Protein AF-A0A3D5NUG6-F1 (afdb_monomer_lite)

Secondary structure (DSSP, 8-state):
------------PPPPSSHHHHHHHHHHHHHHHHHHHS---TT--HHHHHHHHHHTT---HHHHHHHHHHHHS-PPP-HHHHHHHHHHHHH-

Foldseek 3Di:
DDDPPPDPPPPPPDQDPAQLVLLVVLLVLLLVVLPVVFDDDPPQDSVNSQVRCVVVVVHDVVSVVLNCPSPVDPDGGDPVSSVVNNVVSVVD

Structure (mmCIF, N/CA/C/O backbone):
data_AF-A0A3D5NUG6-F1
#
_entry.id   AF-A0A3D5NUG6-F1
#
loop_
_atom_site.group_PDB
_atom_site.id
_atom_site.type_symbol
_atom_site.label_atom_id
_atom_site.label_alt_id
_atom_site.label_comp_id
_atom_site.label_asym_id
_atom_site.label_entity_id
_atom_site.label_seq_id
_atom_site.pdbx_PDB_ins_code
_atom_site.Cartn_x
_atom_site.Cartn_y
_atom_site.Cartn_z
_atom_site.occupancy
_atom_site.B_iso_or_equiv
_atom_site.auth_seq_id
_atom_site.auth_comp_id
_atom_site.auth_asym_id
_atom_site.auth_atom_id
_atom_site.pdbx_PDB_model_num
ATOM 1 N N . MET A 1 1 ? -7.160 -25.667 25.253 1.00 34.94 1 MET A N 1
ATOM 2 C CA . MET A 1 1 ? -7.406 -25.467 23.807 1.00 34.94 1 MET A CA 1
ATOM 3 C C . MET A 1 1 ? -6.574 -24.258 23.406 1.00 34.94 1 MET A C 1
ATOM 5 O O . MET A 1 1 ? -6.797 -23.191 23.955 1.00 34.94 1 MET A O 1
ATOM 9 N N . ASN A 1 2 ? -5.507 -24.477 22.636 1.00 32.28 2 ASN A N 1
ATOM 10 C CA . ASN A 1 2 ? -4.344 -23.583 22.571 1.00 32.28 2 ASN A CA 1
ATOM 11 C C . ASN A 1 2 ? -4.680 -22.174 22.058 1.00 32.28 2 ASN A C 1
ATOM 13 O O . ASN A 1 2 ? -5.123 -22.013 20.919 1.00 32.28 2 ASN A O 1
ATOM 17 N N . GLU A 1 3 ? -4.401 -21.171 22.894 1.00 41.59 3 GLU A N 1
ATOM 18 C CA . GLU A 1 3 ? -4.297 -19.762 22.526 1.00 41.59 3 GLU A CA 1
ATOM 19 C C . GLU A 1 3 ? -3.189 -19.616 21.482 1.00 41.59 3 GLU A C 1
ATOM 21 O O . GLU A 1 3 ? -1.999 -19.587 21.794 1.00 41.59 3 GLU A O 1
ATOM 26 N N . LYS A 1 4 ? -3.568 -19.565 20.203 1.00 42.31 4 LYS A N 1
ATOM 27 C CA . LYS A 1 4 ? -2.653 -19.114 19.157 1.00 42.31 4 LYS A CA 1
ATOM 28 C C . LYS A 1 4 ? -2.525 -17.607 19.292 1.00 42.31 4 LYS A C 1
ATOM 30 O O . LYS A 1 4 ? -3.307 -16.850 18.722 1.00 42.31 4 LYS A O 1
ATOM 35 N N . ASP A 1 5 ? -1.562 -17.242 20.127 1.00 39.75 5 ASP A N 1
ATOM 36 C CA . ASP A 1 5 ? -0.839 -15.984 20.175 1.00 39.75 5 ASP A CA 1
ATOM 37 C C . ASP A 1 5 ? -0.971 -15.250 18.829 1.00 39.75 5 ASP A C 1
ATOM 39 O O . ASP A 1 5 ? -0.405 -15.664 17.811 1.00 39.75 5 ASP A O 1
ATOM 43 N N . THR A 1 6 ? -1.809 -14.208 18.782 1.00 46.91 6 THR A N 1
ATOM 44 C CA . THR A 1 6 ? -1.890 -13.289 17.643 1.00 46.91 6 THR A CA 1
ATOM 45 C C . THR A 1 6 ? -0.585 -12.516 17.640 1.00 46.91 6 THR A C 1
ATOM 47 O O . THR A 1 6 ? -0.504 -11.409 18.177 1.00 46.91 6 THR A O 1
ATOM 50 N N . GLY A 1 7 ? 0.455 -13.170 17.123 1.00 38.31 7 GLY A N 1
ATOM 51 C CA . GLY A 1 7 ? 1.824 -12.713 17.126 1.00 38.31 7 GLY A CA 1
ATOM 52 C C . GLY A 1 7 ? 1.887 -11.328 16.517 1.00 38.31 7 GLY A C 1
ATOM 53 O O . GLY A 1 7 ? 1.955 -11.162 15.301 1.00 38.31 7 GLY 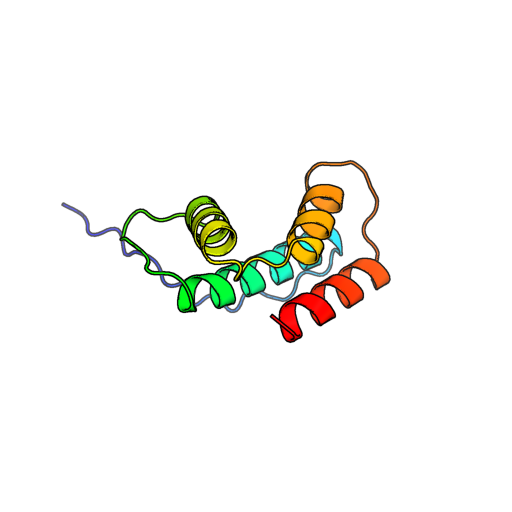A O 1
ATOM 54 N N . ARG A 1 8 ? 1.887 -10.324 17.398 1.00 49.19 8 ARG A N 1
ATOM 55 C CA . ARG A 1 8 ? 2.484 -9.019 17.160 1.00 49.19 8 ARG A CA 1
ATOM 56 C C . ARG A 1 8 ? 3.806 -9.311 16.472 1.00 49.19 8 ARG A C 1
ATOM 58 O O . ARG A 1 8 ? 4.706 -9.856 17.108 1.00 49.19 8 ARG A O 1
ATOM 65 N N . ILE A 1 9 ? 3.902 -9.018 15.177 1.00 49.56 9 ILE A N 1
ATOM 66 C CA . ILE A 1 9 ? 5.123 -9.220 14.400 1.00 49.56 9 ILE A CA 1
ATOM 67 C C . ILE A 1 9 ? 6.163 -8.240 14.960 1.00 49.56 9 ILE A C 1
ATOM 69 O O . ILE A 1 9 ? 6.354 -7.140 14.461 1.00 49.56 9 ILE A O 1
ATOM 73 N N . LYS A 1 10 ? 6.822 -8.642 16.050 1.00 44.59 10 LYS A N 1
ATOM 74 C CA . LYS A 1 10 ? 8.069 -8.085 16.573 1.00 44.59 10 LYS A CA 1
ATOM 75 C C . LYS A 1 10 ? 9.260 -8.810 15.937 1.00 44.59 10 LYS A C 1
ATOM 77 O O . LYS A 1 10 ? 10.286 -9.017 16.572 1.00 44.59 10 LYS A O 1
ATOM 82 N N . ARG A 1 11 ? 9.155 -9.183 14.659 1.00 50.31 11 ARG A N 1
ATOM 83 C CA . ARG A 1 11 ? 10.347 -9.302 13.822 1.00 50.31 11 ARG A CA 1
ATOM 84 C C . ARG A 1 11 ? 10.546 -7.917 13.228 1.00 50.31 11 ARG A C 1
ATOM 86 O O . ARG A 1 11 ? 9.689 -7.463 12.478 1.00 50.31 11 ARG A O 1
ATOM 93 N N . ARG A 1 12 ? 11.639 -7.233 13.585 1.00 54.72 12 ARG A N 1
ATOM 94 C CA . ARG A 1 12 ? 12.193 -6.183 12.719 1.00 54.72 12 ARG A CA 1
ATOM 95 C C . ARG A 1 12 ? 12.449 -6.875 11.386 1.00 54.72 12 ARG A C 1
ATOM 97 O O . ARG A 1 12 ? 13.455 -7.561 11.240 1.00 54.72 12 ARG A O 1
ATOM 104 N N . GLU A 1 13 ? 11.480 -6.830 10.481 1.00 62.94 13 GLU A N 1
ATOM 105 C CA . GLU A 1 13 ? 11.681 -7.341 9.138 1.00 62.94 13 GLU A CA 1
ATOM 106 C C . GLU A 1 13 ? 12.858 -6.576 8.561 1.00 62.94 13 GLU A C 1
ATOM 108 O O . GLU A 1 13 ? 12.864 -5.345 8.524 1.00 62.94 13 GLU A O 1
ATOM 113 N N . ARG A 1 14 ? 13.905 -7.322 8.212 1.00 80.12 14 ARG A N 1
ATOM 114 C CA . ARG A 1 14 ? 15.050 -6.767 7.510 1.00 80.12 14 ARG A CA 1
ATOM 115 C C . ARG A 1 14 ? 14.518 -6.108 6.243 1.00 80.12 14 ARG A C 1
ATOM 117 O O . ARG A 1 14 ? 13.725 -6.720 5.530 1.00 80.12 14 ARG A O 1
ATOM 124 N N . PHE A 1 15 ? 14.954 -4.880 5.983 1.00 86.00 15 PHE A N 1
ATOM 125 C CA . PHE A 1 15 ? 14.592 -4.193 4.753 1.00 86.00 15 PHE A CA 1
ATOM 126 C C . PHE A 1 15 ? 15.010 -5.061 3.547 1.00 86.00 15 PHE A C 1
ATOM 128 O O . PHE A 1 15 ? 16.176 -5.474 3.500 1.00 86.00 15 PHE A O 1
ATOM 135 N N . PRO A 1 16 ? 14.088 -5.403 2.627 1.00 90.38 16 PRO A N 1
ATOM 136 C CA . PRO A 1 16 ? 14.400 -6.299 1.516 1.00 90.38 16 PRO A CA 1
ATOM 137 C C . PRO A 1 16 ? 15.416 -5.691 0.546 1.00 90.38 16 PRO A C 1
ATOM 139 O O . PRO A 1 16 ? 15.459 -4.476 0.367 1.00 90.38 16 PRO A O 1
ATOM 142 N N . SER A 1 17 ? 16.217 -6.529 -0.112 1.00 91.19 17 SER A N 1
ATOM 143 C CA . SER A 1 17 ? 17.157 -6.089 -1.153 1.00 91.19 17 SER A CA 1
ATOM 144 C C . SER A 1 17 ? 16.501 -5.929 -2.526 1.00 91.19 17 SER A C 1
ATOM 146 O O . SER A 1 17 ? 16.940 -5.102 -3.314 1.00 91.19 17 SER A O 1
ATOM 148 N N . GLU A 1 18 ? 15.449 -6.697 -2.818 1.00 93.69 18 GLU A N 1
ATOM 149 C CA . GLU A 1 18 ? 14.757 -6.661 -4.109 1.00 93.69 18 GLU A CA 1
ATOM 150 C C . GLU A 1 18 ? 13.667 -5.586 -4.141 1.00 93.69 18 GLU A C 1
ATOM 152 O O . GLU A 1 18 ? 12.840 -5.506 -3.231 1.00 93.69 18 GLU A O 1
ATOM 157 N N . HIS A 1 19 ? 13.593 -4.808 -5.225 1.00 94.06 19 HIS A N 1
ATOM 158 C CA . HIS A 1 19 ? 12.628 -3.707 -5.352 1.00 94.06 19 HIS A CA 1
ATOM 159 C C . HIS A 1 19 ? 11.166 -4.155 -5.202 1.00 94.06 19 HIS A C 1
ATOM 161 O O . HIS A 1 19 ? 10.373 -3.478 -4.550 1.00 94.06 19 HIS A O 1
ATOM 167 N N . ARG A 1 20 ? 10.791 -5.320 -5.749 1.00 91.44 20 ARG A N 1
ATOM 168 C CA . ARG A 1 20 ? 9.425 -5.860 -5.604 1.00 91.44 20 ARG A CA 1
ATOM 169 C C . ARG A 1 20 ? 9.078 -6.167 -4.145 1.00 91.44 20 ARG A C 1
ATOM 171 O O . ARG A 1 20 ? 7.975 -5.858 -3.690 1.00 91.44 20 ARG A O 1
ATOM 178 N N . GLU A 1 21 ? 10.024 -6.713 -3.388 1.00 92.06 21 GLU A N 1
ATOM 179 C CA . GLU A 1 21 ? 9.830 -6.972 -1.961 1.00 92.06 21 GLU A CA 1
ATOM 180 C C . GLU A 1 21 ? 9.856 -5.675 -1.139 1.00 92.06 21 GLU A C 1
ATOM 182 O O . GLU A 1 21 ? 9.089 -5.537 -0.186 1.00 92.06 21 GLU A O 1
ATOM 187 N N . GLN A 1 22 ? 10.643 -4.672 -1.541 1.00 94.44 22 GLN A N 1
ATOM 188 C CA . GLN A 1 22 ? 10.595 -3.333 -0.942 1.00 94.44 22 GLN A CA 1
ATOM 189 C C . GLN A 1 22 ? 9.225 -2.666 -1.149 1.00 94.44 22 GLN A C 1
ATOM 191 O O . GLN A 1 22 ? 8.688 -2.069 -0.215 1.00 94.44 22 GLN A O 1
ATOM 196 N N . ILE A 1 23 ? 8.604 -2.825 -2.324 1.00 93.69 23 ILE A N 1
ATOM 197 C CA . ILE A 1 23 ? 7.234 -2.354 -2.583 1.00 93.69 23 ILE A CA 1
ATOM 198 C C . ILE A 1 23 ? 6.243 -2.999 -1.610 1.00 93.69 23 ILE A C 1
ATOM 200 O O . ILE A 1 23 ? 5.443 -2.310 -0.971 1.00 93.69 23 ILE A O 1
ATOM 204 N N . ARG A 1 24 ? 6.327 -4.322 -1.433 1.00 92.88 24 ARG A N 1
ATOM 205 C CA . ARG A 1 24 ? 5.494 -5.053 -0.468 1.00 92.88 24 ARG A CA 1
ATOM 206 C C . ARG A 1 24 ? 5.728 -4.582 0.968 1.00 92.88 24 ARG A C 1
ATOM 208 O O . ARG A 1 24 ? 4.768 -4.451 1.730 1.00 92.88 24 ARG A O 1
ATOM 215 N N . TYR A 1 25 ? 6.980 -4.328 1.338 1.00 93.56 25 TYR A N 1
ATOM 216 C CA . TYR A 1 25 ? 7.353 -3.812 2.651 1.00 93.56 25 TYR A CA 1
ATOM 217 C C . TYR A 1 25 ? 6.690 -2.455 2.928 1.00 93.56 25 TYR A C 1
ATOM 219 O O . TYR A 1 25 ? 6.001 -2.299 3.939 1.00 93.56 25 TYR A O 1
ATOM 227 N N . TYR A 1 26 ? 6.802 -1.499 2.003 1.00 94.00 26 TYR A N 1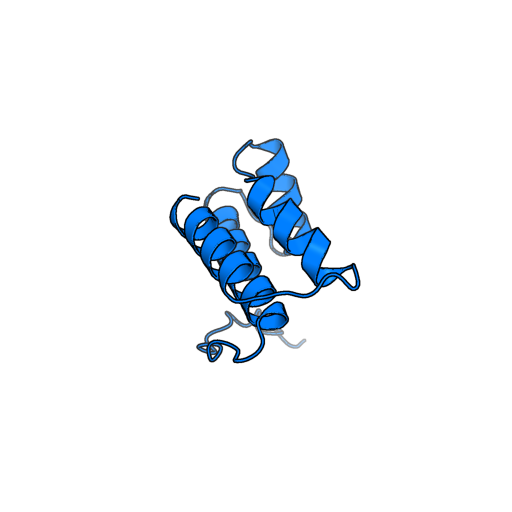
ATOM 228 C CA . TYR A 1 26 ? 6.181 -0.182 2.161 1.00 94.00 26 TYR A CA 1
ATOM 229 C C . TYR A 1 26 ? 4.652 -0.235 2.154 1.00 94.00 26 TYR A C 1
ATOM 231 O O . TYR A 1 26 ? 4.019 0.429 2.976 1.00 94.00 26 TYR A O 1
ATOM 239 N N . TYR A 1 27 ? 4.048 -1.082 1.317 1.00 93.38 27 TYR A N 1
ATOM 240 C CA . TYR A 1 27 ? 2.599 -1.282 1.334 1.00 93.38 27 TYR A CA 1
ATOM 241 C C . TYR A 1 27 ? 2.102 -1.814 2.689 1.00 93.38 27 TYR A C 1
ATOM 243 O O . TYR A 1 27 ? 1.072 -1.379 3.201 1.00 93.38 27 TYR A O 1
ATOM 251 N N . ARG A 1 28 ? 2.861 -2.703 3.340 1.00 91.56 28 ARG A N 1
ATOM 252 C CA . ARG A 1 28 ? 2.527 -3.175 4.693 1.00 91.56 28 ARG A CA 1
ATOM 253 C C . ARG A 1 28 ? 2.635 -2.084 5.749 1.00 91.56 28 ARG A C 1
ATOM 255 O O . ARG A 1 28 ? 1.769 -2.026 6.618 1.00 91.56 28 ARG A O 1
ATOM 262 N N . ILE A 1 29 ? 3.655 -1.227 5.681 1.00 92.06 29 ILE A N 1
ATOM 263 C CA . ILE A 1 29 ? 3.766 -0.062 6.574 1.00 92.06 29 ILE A CA 1
ATOM 264 C C . ILE A 1 29 ? 2.548 0.843 6.405 1.00 92.06 29 ILE A C 1
ATOM 266 O O . ILE A 1 29 ? 1.953 1.268 7.393 1.00 92.06 29 ILE A O 1
ATOM 270 N N . TYR A 1 30 ? 2.144 1.095 5.162 1.00 93.00 30 TYR A N 1
ATOM 271 C CA . TYR A 1 30 ? 0.949 1.871 4.871 1.00 93.00 30 TYR A CA 1
ATOM 272 C C . TYR A 1 30 ? -0.307 1.259 5.508 1.00 93.00 30 TYR A C 1
ATOM 274 O O . TYR A 1 30 ? -1.022 1.943 6.237 1.00 93.00 30 TYR A O 1
ATOM 282 N N . LEU A 1 31 ? -0.533 -0.047 5.343 1.00 90.00 31 LEU A N 1
ATOM 283 C CA . LEU A 1 31 ? -1.666 -0.721 5.983 1.00 90.00 31 LEU A CA 1
ATOM 284 C C . LEU A 1 31 ? -1.606 -0.658 7.517 1.00 90.00 31 LEU A C 1
ATOM 286 O O . LEU A 1 31 ? -2.645 -0.545 8.155 1.00 90.00 31 LEU A O 1
ATOM 290 N N . GLN A 1 32 ? -0.417 -0.678 8.127 1.00 89.06 32 GLN A N 1
ATOM 291 C CA . GLN A 1 32 ? -0.264 -0.484 9.577 1.00 89.06 32 GLN A CA 1
ATOM 292 C C . GLN A 1 32 ? -0.567 0.948 10.034 1.00 89.06 32 GLN A C 1
ATOM 294 O O . GLN A 1 32 ? -0.999 1.160 11.167 1.00 89.06 32 GLN A O 1
ATOM 299 N N . LYS A 1 33 ? -0.311 1.954 9.192 1.00 89.75 33 LYS A N 1
ATOM 300 C CA . LYS A 1 33 ? -0.753 3.328 9.462 1.00 89.75 33 LYS A CA 1
ATOM 301 C C . LYS A 1 33 ? -2.272 3.413 9.365 1.00 89.75 33 LYS A C 1
ATOM 303 O O . LYS A 1 33 ? -2.915 3.902 10.290 1.00 89.75 33 LYS A O 1
ATOM 308 N N . LEU A 1 34 ? -2.837 2.856 8.297 1.00 88.00 34 LEU A N 1
ATOM 309 C CA . LEU A 1 34 ? -4.275 2.836 8.051 1.00 88.00 34 LEU A CA 1
ATOM 310 C C . LEU A 1 34 ? -5.036 2.094 9.157 1.00 88.00 34 LEU A C 1
ATOM 312 O O . LEU A 1 34 ? -6.058 2.575 9.635 1.00 88.00 34 LEU A O 1
ATOM 316 N N . SER A 1 35 ? -4.487 0.984 9.656 1.00 86.19 35 SER A N 1
ATOM 317 C CA . SER A 1 35 ? -5.079 0.198 10.743 1.00 86.19 35 SER A CA 1
ATOM 318 C C . SER A 1 35 ? -5.243 0.976 12.052 1.00 86.19 35 SER A C 1
ATOM 320 O O . SER A 1 35 ? -6.026 0.567 12.900 1.00 86.19 35 SER A O 1
ATOM 322 N N . LYS A 1 36 ? -4.497 2.073 12.246 1.00 87.88 36 LYS A N 1
ATOM 323 C CA . LYS A 1 36 ? -4.641 2.959 13.414 1.00 87.88 36 LYS A CA 1
ATOM 324 C C . LYS A 1 36 ? -5.761 3.985 13.248 1.00 87.88 36 LYS A C 1
ATOM 326 O O . LYS A 1 36 ? -6.205 4.540 14.246 1.00 87.88 36 LYS A O 1
ATOM 331 N N . LYS A 1 37 ? -6.186 4.253 12.011 1.00 85.12 37 LYS A N 1
ATOM 332 C CA . LYS A 1 37 ? -7.230 5.232 11.678 1.00 85.12 37 LYS A CA 1
ATOM 333 C C . LYS A 1 37 ? -8.616 4.600 11.544 1.00 85.12 37 LYS A C 1
ATOM 335 O O . LYS A 1 37 ? -9.617 5.304 11.537 1.00 85.12 37 LYS A O 1
ATOM 340 N N . VAL A 1 38 ? -8.685 3.273 11.446 1.00 85.06 38 VAL A N 1
ATOM 341 C CA . VAL A 1 38 ? -9.936 2.531 11.261 1.00 85.06 38 VAL A CA 1
ATOM 342 C C . VAL A 1 38 ? -10.226 1.641 12.466 1.00 85.06 38 VAL A C 1
ATOM 344 O O . VAL A 1 38 ? -9.317 1.104 13.097 1.00 85.06 38 VAL A O 1
ATOM 347 N N . LYS A 1 39 ? -11.508 1.448 12.789 1.00 86.31 39 LYS A N 1
ATOM 348 C CA . LYS A 1 39 ? -11.914 0.536 13.864 1.00 86.31 39 LYS A CA 1
ATOM 349 C C . LYS A 1 39 ? -11.730 -0.914 13.418 1.00 86.31 39 LYS A C 1
ATOM 351 O O . LYS A 1 39 ? -12.433 -1.381 12.512 1.00 86.31 39 LYS A O 1
ATOM 356 N N . LEU A 1 40 ? -10.810 -1.615 14.079 1.00 85.81 40 LEU A N 1
ATOM 357 C CA . LEU A 1 40 ? -10.515 -3.011 13.790 1.00 85.81 40 LEU A CA 1
ATOM 358 C C . LEU A 1 40 ? -11.215 -3.991 14.725 1.00 85.81 40 LEU A C 1
ATOM 360 O O . LEU A 1 40 ? -11.318 -3.768 15.930 1.00 85.81 40 LEU A O 1
ATOM 364 N N . GLU A 1 41 ? -11.639 -5.107 14.151 1.00 88.00 41 GLU A N 1
ATOM 365 C CA . GLU A 1 41 ? -12.122 -6.288 14.852 1.00 88.00 41 GLU A CA 1
ATOM 366 C C . GLU A 1 41 ? -11.066 -7.396 14.843 1.00 88.00 41 GLU A C 1
ATOM 368 O O . GLU A 1 41 ? -10.121 -7.386 14.054 1.00 88.00 41 GLU A O 1
ATOM 373 N N . LYS A 1 42 ? -11.232 -8.389 15.724 1.00 81.69 42 LYS A N 1
ATOM 374 C CA . LYS A 1 42 ? -10.259 -9.476 15.923 1.00 81.69 42 LYS A CA 1
ATOM 375 C C . LYS A 1 42 ? -9.964 -10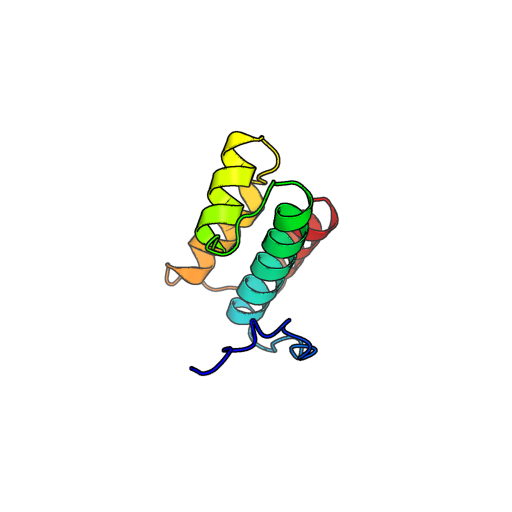.282 14.647 1.00 81.69 42 LYS A C 1
ATOM 377 O O . LYS A 1 42 ? -8.888 -10.863 14.538 1.00 81.69 42 LYS A O 1
ATOM 382 N N . TYR A 1 43 ? -10.909 -10.322 13.710 1.00 85.50 43 TYR A N 1
ATOM 383 C CA . TYR A 1 43 ? -10.822 -11.096 12.469 1.00 85.50 43 TYR A CA 1
ATOM 384 C C . TYR A 1 43 ? -10.496 -10.237 11.242 1.00 85.50 43 TYR A C 1
ATOM 386 O O . TYR A 1 43 ? -10.466 -10.754 10.126 1.00 85.50 43 TYR A O 1
ATOM 394 N N . ASP A 1 44 ? -10.244 -8.939 11.431 1.00 86.06 44 ASP A N 1
ATOM 395 C CA . ASP A 1 44 ? -9.896 -8.065 10.320 1.00 86.06 44 ASP A CA 1
ATOM 396 C C . ASP A 1 44 ? -8.532 -8.431 9.742 1.00 86.06 44 ASP A C 1
ATOM 398 O O . ASP A 1 44 ? -7.533 -8.597 10.445 1.00 86.06 44 ASP A O 1
ATOM 402 N N . THR A 1 45 ? -8.489 -8.511 8.419 1.00 87.81 45 THR A N 1
ATOM 403 C CA . THR A 1 45 ? -7.271 -8.799 7.664 1.00 87.81 45 THR A CA 1
ATOM 404 C C . THR A 1 45 ? -6.718 -7.526 7.030 1.00 87.81 45 THR A C 1
ATOM 406 O O . THR A 1 45 ? -7.369 -6.484 7.011 1.00 87.81 45 THR A O 1
ATOM 409 N N . SER A 1 46 ? -5.528 -7.602 6.430 1.00 83.31 46 SER A N 1
ATOM 410 C CA . SER A 1 46 ? -4.979 -6.519 5.600 1.00 83.31 46 SER A CA 1
ATOM 411 C C . SER A 1 46 ? -5.935 -6.061 4.491 1.00 83.31 46 SER A C 1
ATOM 413 O O . SER A 1 46 ? -5.971 -4.875 4.172 1.00 83.31 46 SER A O 1
ATOM 415 N N . LEU A 1 47 ? -6.725 -6.988 3.937 1.00 86.88 47 LEU A N 1
ATOM 416 C CA . LEU A 1 47 ? -7.774 -6.677 2.970 1.00 86.88 47 LEU A CA 1
ATOM 417 C C . LEU A 1 47 ? -8.878 -5.839 3.622 1.00 86.88 47 LEU A C 1
ATOM 419 O O . LEU A 1 47 ? -9.257 -4.795 3.107 1.00 86.88 47 LEU A O 1
ATOM 423 N N . THR A 1 48 ? -9.316 -6.250 4.811 1.00 88.06 48 THR A N 1
ATOM 424 C CA . THR A 1 48 ? -10.344 -5.547 5.581 1.00 88.06 48 THR A CA 1
ATOM 425 C C . THR A 1 48 ? -9.894 -4.149 6.005 1.00 88.06 48 THR A C 1
ATOM 427 O O . THR A 1 48 ? -10.677 -3.208 5.940 1.00 88.06 48 THR A O 1
ATOM 430 N N . VAL A 1 49 ? -8.626 -3.989 6.401 1.00 86.50 49 VAL A N 1
ATOM 431 C CA . VAL A 1 49 ? -8.021 -2.687 6.733 1.00 86.50 49 VAL A CA 1
ATOM 432 C C . VAL A 1 49 ? -8.076 -1.744 5.532 1.00 86.50 49 VAL A C 1
ATOM 434 O O . VAL A 1 49 ? -8.481 -0.593 5.682 1.00 86.50 49 VAL A O 1
ATOM 437 N N . ARG A 1 50 ? -7.700 -2.236 4.343 1.00 88.19 50 ARG A N 1
ATOM 438 C CA . ARG A 1 50 ? -7.791 -1.474 3.093 1.00 88.19 50 ARG A CA 1
ATOM 439 C C . ARG A 1 50 ? -9.230 -1.036 2.828 1.00 88.19 50 ARG A C 1
ATOM 441 O O . ARG A 1 50 ? -9.466 0.156 2.678 1.00 88.19 50 ARG A O 1
ATOM 448 N N . ASP A 1 51 ? -10.174 -1.974 2.831 1.00 88.38 51 ASP A N 1
ATOM 449 C CA . ASP A 1 51 ? -11.577 -1.705 2.486 1.00 88.38 51 ASP A CA 1
ATOM 450 C C . ASP A 1 51 ? -12.237 -0.737 3.477 1.00 88.38 51 ASP A C 1
ATOM 452 O O . ASP A 1 51 ? -13.006 0.144 3.092 1.00 88.38 51 ASP A O 1
ATOM 456 N N . LYS A 1 52 ? -11.915 -0.857 4.771 1.00 88.75 52 LYS A N 1
ATOM 457 C CA . LYS A 1 52 ? -12.372 0.092 5.795 1.00 88.75 52 LYS A CA 1
ATOM 458 C C . LYS A 1 52 ? -11.761 1.478 5.600 1.00 88.75 52 LYS A C 1
ATOM 460 O O . LYS A 1 52 ? -12.462 2.467 5.776 1.00 88.75 52 LYS A O 1
ATOM 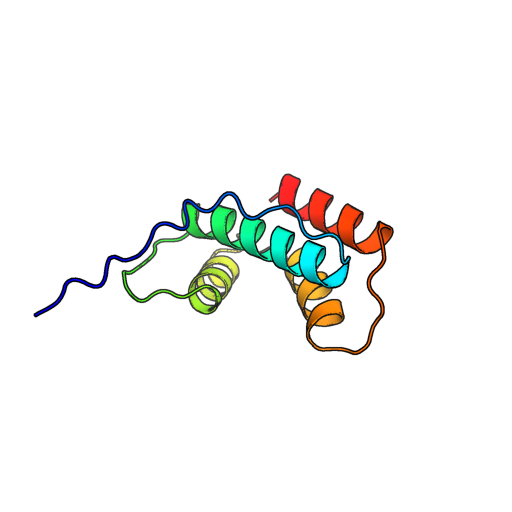465 N N . GLY A 1 53 ? -10.484 1.557 5.231 1.00 82.94 53 GLY A N 1
ATOM 466 C CA . GLY A 1 53 ? -9.827 2.827 4.930 1.00 82.94 53 GLY A CA 1
ATOM 467 C C . GLY A 1 53 ? -10.383 3.508 3.683 1.00 82.94 53 GLY A C 1
ATOM 468 O O . GLY A 1 53 ? -10.550 4.722 3.682 1.00 82.94 53 GLY A O 1
ATOM 469 N N . GLU A 1 54 ? -10.729 2.732 2.654 1.00 85.00 54 GLU A N 1
ATOM 470 C CA . GLU A 1 54 ? -11.374 3.232 1.434 1.00 85.00 54 GLU A CA 1
ATOM 471 C C . GLU A 1 54 ? -12.733 3.860 1.753 1.00 85.00 54 GLU A C 1
ATOM 473 O O . GLU A 1 54 ? -12.992 5.000 1.375 1.00 85.00 54 GLU A O 1
ATOM 478 N N . ARG A 1 55 ? -13.557 3.177 2.558 1.00 84.25 55 ARG A N 1
ATOM 479 C CA . ARG A 1 55 ? -14.860 3.693 3.018 1.00 84.25 55 ARG A CA 1
ATOM 480 C C . ARG A 1 55 ? -14.766 4.968 3.857 1.00 84.25 55 ARG A C 1
ATOM 482 O O . ARG A 1 55 ? -15.739 5.707 3.934 1.00 84.25 55 ARG A O 1
ATOM 489 N N . LEU A 1 56 ? -13.630 5.197 4.511 1.00 83.88 56 LEU A N 1
ATOM 490 C CA . LEU A 1 56 ? -13.385 6.368 5.355 1.00 83.88 56 LEU A CA 1
ATOM 491 C C . LEU A 1 56 ? -12.599 7.470 4.629 1.00 83.88 56 LEU A C 1
ATOM 493 O O . LEU A 1 56 ? -12.234 8.451 5.262 1.00 83.88 56 LEU A O 1
ATOM 497 N N . HIS A 1 57 ? -12.323 7.316 3.326 1.00 80.56 57 HIS A N 1
ATOM 498 C CA . HIS A 1 57 ? -11.476 8.223 2.537 1.00 80.56 57 HIS A CA 1
ATOM 499 C C . HIS A 1 57 ? -10.058 8.436 3.108 1.00 80.56 57 HIS A C 1
ATOM 501 O O . HIS A 1 57 ? -9.349 9.356 2.715 1.00 80.56 57 HIS A O 1
ATOM 507 N N . GLU A 1 58 ? -9.607 7.539 3.986 1.00 82.06 58 GLU A N 1
ATOM 508 C CA . GLU A 1 58 ? -8.242 7.493 4.528 1.00 82.06 58 GLU A CA 1
ATOM 509 C C . GLU A 1 58 ? -7.299 6.688 3.616 1.00 82.06 58 GLU A C 1
ATOM 511 O O . GLU A 1 58 ? -6.097 6.547 3.877 1.00 82.06 58 GLU A O 1
ATOM 516 N N . HIS A 1 59 ? -7.851 6.108 2.546 1.00 80.94 59 HIS A N 1
ATOM 517 C CA . HIS A 1 59 ? -7.104 5.323 1.585 1.00 80.94 59 HIS A CA 1
ATOM 518 C C . HIS A 1 59 ? -6.369 6.199 0.559 1.00 80.94 59 HIS A C 1
ATOM 520 O O . HIS A 1 59 ? -6.958 7.097 -0.035 1.00 80.94 59 HIS A O 1
ATOM 526 N N . ASN A 1 60 ? -5.093 5.905 0.299 1.00 89.12 60 ASN A N 1
ATOM 527 C CA . ASN A 1 60 ? -4.317 6.566 -0.744 1.00 89.12 60 ASN A CA 1
ATOM 528 C C . ASN A 1 60 ? -4.265 5.661 -1.981 1.00 89.12 60 ASN A C 1
ATOM 530 O O . ASN A 1 60 ? -3.564 4.644 -2.000 1.00 89.12 60 ASN A O 1
ATOM 534 N N . GLU A 1 61 ? -5.006 6.046 -3.019 1.00 89.06 61 GLU A N 1
ATOM 535 C CA . GLU A 1 61 ? -5.148 5.235 -4.230 1.00 89.06 61 GLU A CA 1
ATOM 536 C C . GLU A 1 61 ? -3.835 5.084 -5.009 1.00 89.06 61 GLU A C 1
ATOM 538 O O . GLU A 1 61 ? -3.586 4.023 -5.577 1.00 89.06 61 GLU A O 1
ATOM 543 N N . GLU A 1 62 ? -2.937 6.073 -4.957 1.00 91.94 62 GLU A N 1
ATOM 544 C CA . GLU A 1 62 ? -1.627 5.992 -5.619 1.00 91.94 62 GLU A CA 1
ATOM 545 C C . GLU A 1 62 ? -0.747 4.897 -5.002 1.00 91.94 62 GLU A C 1
ATOM 547 O O . GLU A 1 62 ? -0.096 4.133 -5.719 1.00 91.94 62 GLU A O 1
ATOM 552 N N . ILE A 1 63 ? -0.779 4.748 -3.671 1.00 92.56 63 ILE A N 1
ATOM 553 C CA . ILE A 1 63 ? -0.066 3.670 -2.966 1.00 92.56 63 ILE A CA 1
ATOM 554 C C . ILE A 1 63 ? -0.582 2.301 -3.422 1.00 92.56 63 ILE A C 1
ATOM 556 O O . ILE A 1 63 ? 0.210 1.401 -3.721 1.00 92.56 63 ILE A O 1
ATOM 560 N N . ARG A 1 64 ? -1.909 2.133 -3.497 1.00 91.88 64 ARG A N 1
ATOM 561 C CA . ARG A 1 64 ? -2.534 0.880 -3.945 1.00 91.88 64 ARG A CA 1
ATOM 562 C C . ARG A 1 64 ? -2.225 0.587 -5.402 1.00 91.88 64 ARG A C 1
ATOM 564 O O . ARG A 1 64 ? -1.917 -0.561 -5.715 1.00 91.88 64 ARG A O 1
ATOM 571 N N . LYS A 1 65 ? -2.300 1.593 -6.272 1.00 92.44 65 LYS A N 1
ATOM 572 C CA . LYS A 1 65 ? -2.030 1.451 -7.702 1.00 92.44 65 LYS A CA 1
ATOM 573 C C . LYS A 1 65 ? -0.605 0.965 -7.941 1.00 92.44 65 LYS A C 1
ATOM 575 O O . LYS A 1 65 ? -0.429 -0.057 -8.597 1.00 92.44 65 LYS A O 1
ATOM 580 N N . ILE A 1 66 ? 0.390 1.607 -7.322 1.00 92.56 66 ILE A N 1
ATOM 581 C CA . ILE A 1 66 ? 1.794 1.175 -7.416 1.00 92.56 66 ILE A CA 1
ATOM 582 C C . ILE A 1 66 ? 1.954 -0.262 -6.902 1.00 92.56 66 ILE A C 1
ATOM 584 O O . ILE A 1 66 ? 2.572 -1.095 -7.564 1.00 92.56 66 ILE A O 1
ATOM 588 N N . TYR A 1 67 ? 1.373 -0.589 -5.744 1.00 92.25 67 TYR A N 1
ATOM 589 C CA . TYR A 1 67 ? 1.454 -1.949 -5.213 1.00 92.25 67 TYR A CA 1
ATOM 590 C C . TYR A 1 67 ? 0.834 -2.983 -6.168 1.00 92.25 67 TYR A C 1
ATOM 592 O O . TYR A 1 67 ? 1.468 -3.995 -6.459 1.00 92.25 67 TYR A O 1
ATOM 600 N N . ALA A 1 68 ? -0.375 -2.736 -6.677 1.00 90.69 68 ALA A N 1
ATOM 601 C CA . ALA A 1 68 ? -1.082 -3.666 -7.553 1.00 90.69 68 ALA A CA 1
ATOM 602 C C . ALA A 1 68 ? -0.353 -3.869 -8.888 1.00 90.69 68 ALA A C 1
ATOM 604 O O . ALA A 1 68 ? -0.171 -5.012 -9.313 1.00 90.69 68 ALA A O 1
ATOM 605 N N . 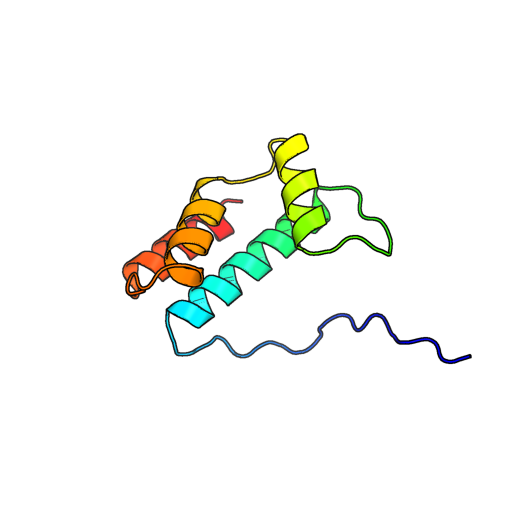GLU A 1 69 ? 0.115 -2.778 -9.505 1.00 92.62 69 GLU A N 1
ATOM 606 C CA . GLU A 1 69 ? 0.863 -2.818 -10.761 1.00 92.62 69 GLU A CA 1
ATOM 607 C C . GLU A 1 69 ? 2.129 -3.664 -10.623 1.00 92.62 69 GLU A C 1
ATOM 609 O O . GLU A 1 69 ? 2.358 -4.557 -11.427 1.00 92.62 69 GLU A O 1
ATOM 614 N N . HIS A 1 70 ? 2.938 -3.459 -9.586 1.00 89.88 70 HIS A N 1
ATOM 615 C CA . HIS A 1 70 ? 4.221 -4.159 -9.474 1.00 89.88 70 HIS A CA 1
ATOM 616 C C . HIS A 1 70 ? 4.135 -5.532 -8.792 1.00 89.88 70 HIS A C 1
ATOM 618 O O . HIS A 1 70 ? 5.090 -6.308 -8.866 1.00 89.88 70 HIS A O 1
ATOM 624 N N . ARG A 1 71 ? 3.019 -5.852 -8.120 1.00 85.44 71 ARG A N 1
ATOM 625 C CA . ARG A 1 71 ? 2.832 -7.146 -7.443 1.00 85.44 71 ARG A CA 1
ATOM 626 C C . ARG A 1 71 ? 2.152 -8.197 -8.307 1.00 85.44 71 ARG A C 1
ATOM 628 O O . ARG A 1 71 ? 2.505 -9.372 -8.172 1.00 85.44 71 ARG A O 1
ATOM 635 N N . TYR A 1 72 ? 1.155 -7.793 -9.094 1.00 84.56 72 TYR A N 1
ATOM 636 C CA . TYR A 1 72 ? 0.286 -8.703 -9.848 1.00 84.56 72 TYR A CA 1
ATOM 637 C C . TYR A 1 72 ? 0.536 -8.673 -11.355 1.00 84.56 72 TYR A C 1
ATOM 639 O O . TYR A 1 72 ? -0.084 -9.445 -12.080 1.00 84.56 72 TYR A O 1
ATOM 647 N N . THR A 1 73 ? 1.438 -7.812 -11.826 1.00 84.88 73 THR A N 1
ATOM 648 C CA . THR A 1 73 ? 1.868 -7.793 -13.226 1.00 84.88 73 THR A CA 1
ATOM 649 C C . THR A 1 73 ? 3.363 -8.070 -13.333 1.00 84.88 73 THR A C 1
ATOM 651 O O . THR A 1 73 ? 4.108 -7.946 -12.357 1.00 84.88 73 THR A O 1
ATOM 654 N N . ASP A 1 74 ? 3.819 -8.385 -14.544 1.00 82.56 74 ASP A N 1
ATOM 655 C CA . ASP A 1 74 ? 5.241 -8.564 -14.837 1.00 82.56 74 ASP A CA 1
ATOM 656 C C . ASP A 1 74 ? 6.013 -7.248 -15.002 1.00 82.56 74 ASP A C 1
ATOM 658 O O . ASP A 1 74 ? 7.197 -7.260 -15.335 1.00 82.56 74 ASP A O 1
ATOM 662 N N . ARG A 1 75 ? 5.399 -6.100 -14.687 1.00 86.62 75 ARG A N 1
ATOM 663 C CA . ARG A 1 75 ? 6.082 -4.805 -14.704 1.00 86.62 75 ARG A CA 1
ATOM 664 C C . ARG A 1 75 ? 7.302 -4.830 -13.776 1.00 86.62 75 ARG A C 1
ATOM 666 O O . ARG A 1 75 ? 7.227 -5.226 -12.606 1.00 86.62 75 ARG A O 1
ATOM 673 N N . SER A 1 76 ? 8.451 -4.417 -14.302 1.00 86.38 76 SER A N 1
ATOM 674 C CA . SER A 1 76 ? 9.691 -4.305 -13.534 1.00 86.38 76 SER A CA 1
ATOM 675 C C . SER A 1 76 ? 9.536 -3.269 -12.424 1.00 86.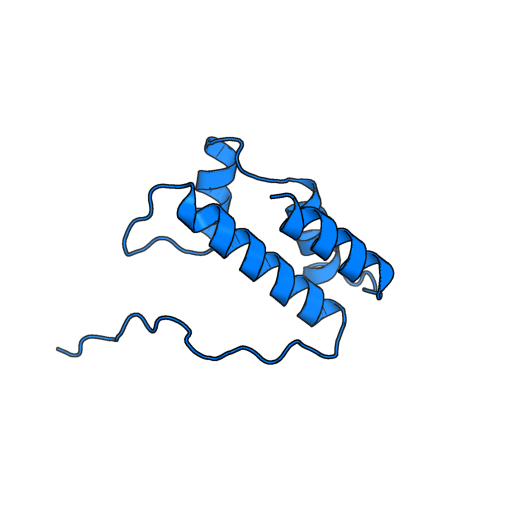38 76 SER A C 1
ATOM 677 O O . SER A 1 76 ? 8.906 -2.233 -12.619 1.00 86.38 76 SER A O 1
ATOM 679 N N . ALA A 1 77 ? 10.098 -3.552 -11.252 1.00 89.69 77 ALA A N 1
ATOM 680 C CA . ALA A 1 77 ? 10.227 -2.576 -10.178 1.00 89.69 77 ALA A CA 1
ATOM 681 C C . ALA A 1 77 ? 11.678 -2.094 -10.120 1.00 89.69 77 ALA A C 1
ATOM 683 O O . ALA A 1 77 ? 12.604 -2.909 -10.126 1.00 89.69 77 ALA A O 1
ATOM 684 N N . ASP A 1 78 ? 11.858 -0.783 -10.040 1.00 92.94 78 ASP A N 1
ATOM 685 C CA . ASP A 1 78 ? 13.153 -0.134 -9.875 1.00 92.94 78 ASP A CA 1
ATOM 686 C C . ASP A 1 78 ? 13.169 0.754 -8.620 1.00 92.94 78 ASP A C 1
ATOM 688 O O . ASP A 1 78 ? 12.159 0.906 -7.921 1.00 92.94 78 ASP A O 1
ATOM 692 N N . GLU A 1 79 ? 14.330 1.336 -8.321 1.00 93.38 79 GLU A N 1
ATOM 693 C CA . GLU A 1 79 ? 14.501 2.212 -7.161 1.00 93.38 79 GLU A CA 1
ATOM 694 C C . GLU A 1 79 ? 13.575 3.437 -7.221 1.00 93.38 79 GLU A C 1
ATOM 696 O O . GLU A 1 79 ? 13.076 3.887 -6.187 1.00 93.38 79 GLU A O 1
ATOM 701 N N . SER A 1 80 ? 13.298 3.967 -8.418 1.00 94.25 80 SER A N 1
ATOM 702 C CA . SER A 1 80 ? 12.461 5.159 -8.583 1.00 94.25 80 SER A CA 1
ATOM 703 C C . SER A 1 80 ? 11.024 4.900 -8.123 1.00 94.25 80 SER A C 1
ATOM 705 O O . SER A 1 80 ? 10.449 5.705 -7.385 1.00 94.25 80 SER A O 1
ATOM 707 N N . VAL A 1 81 ? 10.477 3.729 -8.463 1.00 93.81 81 VAL A N 1
ATOM 708 C CA . VAL A 1 81 ? 9.144 3.288 -8.034 1.00 93.81 81 VAL A CA 1
ATOM 709 C C . VAL A 1 81 ? 9.105 3.091 -6.522 1.00 93.81 81 VAL A C 1
ATOM 711 O O . VAL A 1 81 ? 8.168 3.548 -5.862 1.00 93.81 81 VAL A O 1
ATOM 714 N N . VAL A 1 82 ? 10.129 2.443 -5.956 1.00 94.12 82 VAL A N 1
ATOM 715 C CA . VAL A 1 82 ? 10.226 2.227 -4.505 1.00 94.12 82 VAL A CA 1
ATOM 716 C C . VAL A 1 82 ? 10.277 3.562 -3.765 1.00 94.12 82 VAL A C 1
ATOM 718 O O . VAL A 1 82 ? 9.556 3.747 -2.782 1.00 94.12 82 VAL A O 1
ATOM 721 N N . ARG A 1 83 ? 11.091 4.510 -4.242 1.00 95.12 83 ARG A N 1
ATOM 722 C CA . ARG A 1 83 ? 11.216 5.845 -3.647 1.00 95.12 83 ARG A CA 1
ATOM 723 C C . ARG A 1 83 ? 9.891 6.601 -3.704 1.00 95.12 83 ARG A C 1
ATOM 725 O O . ARG A 1 83 ? 9.450 7.115 -2.681 1.00 95.12 83 ARG A O 1
ATOM 732 N N . LYS A 1 84 ? 9.215 6.588 -4.854 1.00 94.69 84 LYS A N 1
ATOM 733 C CA . LYS A 1 84 ? 7.899 7.217 -5.019 1.00 94.69 84 LYS A CA 1
ATOM 734 C C . LYS A 1 84 ? 6.864 6.633 -4.052 1.00 94.69 84 LYS A C 1
ATOM 736 O O . LYS A 1 84 ? 6.145 7.374 -3.385 1.00 94.69 84 LYS A O 1
ATOM 741 N N . LEU A 1 85 ? 6.815 5.306 -3.926 1.00 94.56 85 LEU A N 1
ATOM 742 C CA . LEU A 1 85 ? 5.925 4.632 -2.980 1.00 94.56 85 LEU A CA 1
ATOM 743 C C . LEU A 1 85 ? 6.236 5.017 -1.531 1.00 94.56 85 LEU A C 1
ATOM 745 O O . LEU A 1 85 ? 5.320 5.324 -0.770 1.00 94.56 85 LEU A O 1
ATOM 749 N N . LYS A 1 86 ? 7.519 5.023 -1.157 1.00 95.19 86 LYS A N 1
ATOM 750 C CA . LYS A 1 86 ? 7.977 5.450 0.167 1.00 95.19 86 LYS A CA 1
ATOM 751 C C . LYS A 1 86 ? 7.495 6.866 0.485 1.00 95.19 86 LYS A C 1
ATOM 753 O O . LYS A 1 86 ? 6.926 7.067 1.552 1.00 95.19 86 LYS A O 1
ATOM 758 N N . GLU A 1 87 ? 7.670 7.819 -0.428 1.00 95.56 87 GLU A N 1
ATOM 759 C CA . GLU A 1 87 ? 7.230 9.206 -0.231 1.00 95.56 87 GLU A CA 1
ATOM 760 C C . GLU A 1 87 ? 5.719 9.309 0.007 1.00 95.56 87 GLU A C 1
ATOM 762 O O . GLU A 1 87 ? 5.279 10.055 0.884 1.00 95.56 87 GLU A O 1
ATOM 767 N N . TYR A 1 88 ? 4.909 8.544 -0.731 1.00 93.62 88 TYR A N 1
ATOM 768 C CA . TYR A 1 88 ? 3.469 8.502 -0.478 1.00 93.62 88 TYR A CA 1
ATOM 769 C C . TYR A 1 88 ? 3.138 7.904 0.888 1.00 93.62 88 TYR A C 1
ATOM 771 O O . TYR A 1 88 ? 2.298 8.448 1.604 1.00 93.62 88 TYR A O 1
ATOM 779 N N . VAL A 1 89 ? 3.809 6.814 1.270 1.00 91.62 89 VAL A N 1
ATOM 780 C CA . VAL A 1 89 ? 3.613 6.166 2.575 1.00 91.62 89 VAL A CA 1
ATOM 781 C C . VAL A 1 89 ? 4.032 7.096 3.709 1.00 91.62 89 VAL A C 1
ATOM 783 O O . VAL A 1 89 ? 3.400 7.096 4.758 1.00 91.62 89 VAL A O 1
ATOM 786 N N . GLU A 1 90 ? 5.082 7.898 3.547 1.00 91.12 90 GLU A N 1
ATOM 787 C CA . GLU A 1 90 ? 5.518 8.867 4.558 1.00 91.12 90 GLU A CA 1
ATOM 788 C C . GLU A 1 90 ? 4.482 9.978 4.766 1.00 91.12 90 GLU A C 1
ATOM 790 O O . GLU A 1 90 ? 4.232 10.343 5.915 1.00 91.12 90 GLU A O 1
ATOM 795 N N . LYS A 1 91 ? 3.820 10.420 3.689 1.00 88.50 91 LYS A N 1
ATOM 796 C CA . LYS A 1 91 ? 2.772 11.457 3.700 1.00 88.50 91 LYS A CA 1
ATOM 797 C C . LYS A 1 91 ? 1.386 10.968 4.156 1.00 88.50 91 LYS A C 1
ATOM 799 O O . LYS A 1 91 ? 0.546 11.807 4.468 1.00 88.50 91 LYS A O 1
ATOM 804 N N . SER A 1 92 ? 1.131 9.653 4.173 1.00 81.12 92 SER A N 1
ATOM 805 C CA . SER A 1 92 ? -0.148 9.043 4.606 1.00 81.12 92 SER A CA 1
ATOM 806 C C . SER A 1 92 ? -0.307 8.913 6.120 1.00 81.12 92 SER A C 1
ATOM 808 O O . SER A 1 92 ? 0.726 8.618 6.778 1.00 81.12 92 SER A O 1
#

pLDDT: mean 82.95, std 16.08, range [32.28, 95.56]

Radius of gyration: 14.35 Å; chains: 1; bounding box: 32×37×39 Å

Sequence (92 aa):
MNEKDTGRIKRRERFPSEHREQIRYYYRIYLQKLSKKVKLEKYDTSLTVRDKGERLHEHNEEIRKIYAEHRYTDRSADESVVRKLKEYVEKS